Protein AF-A0A7G1IVK6-F1 (afdb_monomer_lite)

Radius of gyration: 13.06 Å; chains: 1; bounding box: 37×23×33 Å

pLDDT: mean 94.27, std 6.6, range [52.0, 98.69]

Foldseek 3Di:
DAFLVLLVVLLVLLVQLLVQLVVPQDPDPLSVVLNVLSVVLNVVSVVDPGDDPVNLVSLVVSLVVVCCSVPPHPDDGDPSSVVSNVVSNVSCVVPRVVVPDD

Organism: Streptococcus mitis (NCBI:txid28037)

Secondary structure (DSSP, 8-state):
--HHHHHHHHHHHHHHHHHHHHTT----HHHHHHHHHHHHHHHHHHH-SS--HHHHHHHHHHHHHHHHHHHHSS----HHHHHHHHHHHHHIIIIITTT---

Structure (mmCIF, N/CA/C/O backbone):
data_AF-A0A7G1IVK6-F1
#
_entry.id   AF-A0A7G1IVK6-F1
#
loop_
_atom_site.group_PDB
_atom_site.id
_atom_site.type_symbol
_atom_site.label_atom_id
_atom_site.label_alt_id
_atom_site.label_comp_id
_atom_site.label_asym_id
_atom_site.label_entity_id
_atom_site.label_seq_id
_atom_site.pdbx_PDB_ins_code
_atom_site.Cartn_x
_atom_site.Cartn_y
_atom_site.Cartn_z
_atom_site.occupancy
_atom_site.B_iso_or_equiv
_atom_site.auth_seq_id
_atom_site.auth_comp_id
_atom_site.auth_asym_id
_atom_site.auth_atom_id
_atom_site.pdbx_PDB_model_num
ATOM 1 N N . MET A 1 1 ? -8.247 -4.418 16.769 1.00 77.69 1 MET A N 1
ATOM 2 C CA . MET A 1 1 ? -7.371 -3.244 16.609 1.00 77.69 1 MET A CA 1
ATOM 3 C C . MET A 1 1 ? -8.230 -2.005 16.739 1.00 77.69 1 MET A C 1
ATOM 5 O O . MET A 1 1 ? -9.314 -1.981 16.163 1.00 77.69 1 MET A O 1
ATOM 9 N N . GLU A 1 2 ? -7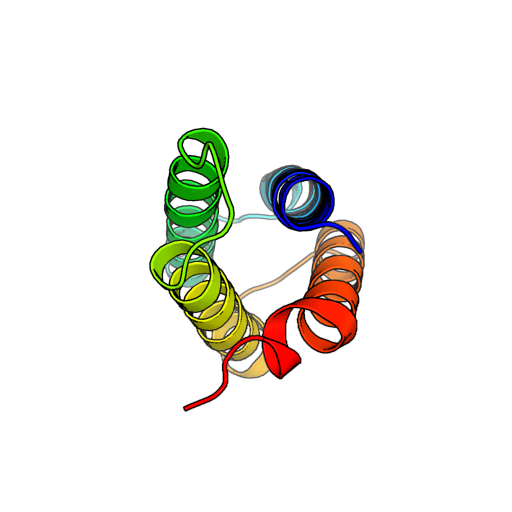.792 -1.025 17.518 1.00 82.25 2 GLU A N 1
ATOM 10 C CA . GLU A 1 2 ? -8.529 0.235 17.663 1.00 82.25 2 GLU A CA 1
ATOM 11 C C . GLU A 1 2 ? -8.360 1.136 16.428 1.00 82.25 2 GLU A C 1
ATOM 13 O O . GLU A 1 2 ? -7.361 1.068 15.714 1.00 82.25 2 GLU A O 1
ATOM 18 N N . ASN A 1 3 ? -9.310 2.042 16.184 1.00 84.31 3 ASN A N 1
ATOM 19 C CA . ASN A 1 3 ? -9.298 2.925 15.008 1.00 84.31 3 ASN A CA 1
ATOM 20 C C . ASN A 1 3 ? -8.028 3.789 14.894 1.00 84.31 3 ASN A C 1
ATOM 22 O O . ASN A 1 3 ? -7.513 4.005 13.797 1.00 84.31 3 ASN A O 1
ATOM 26 N N . LYS A 1 4 ? -7.515 4.287 16.025 1.00 86.62 4 LYS A N 1
ATOM 27 C CA . LYS A 1 4 ? -6.287 5.097 16.070 1.00 86.62 4 LYS A CA 1
ATOM 28 C C . LYS A 1 4 ? -5.033 4.247 15.838 1.00 86.62 4 LYS A C 1
ATOM 30 O O . LYS A 1 4 ? -4.083 4.695 15.194 1.00 86.62 4 LYS A O 1
ATOM 35 N N . GLU A 1 5 ? -5.054 3.014 16.335 1.00 92.00 5 GLU A N 1
ATOM 36 C CA . GLU A 1 5 ? -3.999 2.022 16.128 1.00 92.00 5 GLU A CA 1
ATOM 37 C C . GLU A 1 5 ? -3.909 1.631 14.644 1.00 92.00 5 GLU A C 1
ATOM 39 O O . GLU A 1 5 ? -2.813 1.582 14.094 1.00 92.00 5 GLU A O 1
ATOM 44 N N . LEU A 1 6 ? -5.050 1.499 13.952 1.00 94.69 6 LEU A N 1
ATOM 45 C CA . LEU A 1 6 ? -5.102 1.227 12.510 1.00 94.69 6 LEU A CA 1
ATOM 46 C C . LEU A 1 6 ? -4.377 2.300 11.692 1.00 94.69 6 LEU A C 1
ATOM 48 O O . LEU A 1 6 ? -3.509 1.970 10.886 1.00 94.69 6 LEU A O 1
ATOM 52 N N . ILE A 1 7 ? -4.700 3.581 11.906 1.00 95.38 7 ILE A N 1
ATOM 53 C CA . ILE A 1 7 ? -4.058 4.695 11.183 1.00 95.38 7 ILE A CA 1
ATOM 54 C C . ILE A 1 7 ? -2.553 4.722 11.460 1.00 95.38 7 ILE A C 1
ATOM 56 O O . ILE A 1 7 ? -1.755 4.902 10.537 1.00 95.38 7 ILE A O 1
ATOM 60 N N . THR A 1 8 ? -2.162 4.517 12.720 1.00 96.00 8 THR A N 1
ATOM 61 C CA . THR A 1 8 ? -0.752 4.514 13.132 1.00 96.00 8 THR A CA 1
ATOM 62 C C . THR A 1 8 ? 0.011 3.383 12.441 1.00 96.00 8 THR A C 1
ATOM 64 O O . THR A 1 8 ? 1.037 3.637 11.808 1.00 96.00 8 THR A O 1
ATOM 67 N N . ASN A 1 9 ? -0.533 2.163 12.462 1.00 97.25 9 ASN A N 1
ATOM 68 C CA . ASN A 1 9 ? 0.073 0.992 11.830 1.00 97.25 9 ASN A CA 1
ATOM 69 C C . ASN A 1 9 ? 0.158 1.150 10.308 1.00 97.25 9 ASN A C 1
ATOM 71 O O . ASN A 1 9 ? 1.216 0.914 9.724 1.00 97.25 9 ASN A O 1
ATOM 75 N N . ALA A 1 10 ? -0.913 1.627 9.665 1.00 97.69 10 ALA A N 1
ATOM 76 C CA . ALA A 1 10 ? -0.908 1.912 8.233 1.00 97.69 10 ALA A CA 1
ATOM 77 C C . ALA A 1 10 ? 0.172 2.945 7.871 1.00 97.69 10 ALA A C 1
ATOM 79 O O . ALA A 1 10 ? 0.947 2.739 6.938 1.00 97.69 10 ALA A O 1
ATOM 80 N N . THR A 1 11 ? 0.273 4.032 8.644 1.00 98.06 11 THR A N 1
ATOM 81 C CA . THR A 1 11 ? 1.278 5.086 8.430 1.00 98.06 11 THR A CA 1
ATOM 82 C C . THR A 1 11 ? 2.695 4.542 8.565 1.00 98.06 11 THR A C 1
ATOM 84 O O . THR A 1 11 ? 3.558 4.870 7.746 1.00 98.06 11 THR A O 1
ATOM 87 N N . GLN A 1 12 ? 2.947 3.706 9.574 1.00 98.44 12 GLN A N 1
ATOM 88 C CA . GLN A 1 12 ? 4.256 3.107 9.810 1.00 98.44 12 GLN A CA 1
ATOM 89 C C . GLN A 1 12 ? 4.656 2.165 8.669 1.00 98.44 12 GLN A C 1
ATOM 91 O O . GLN A 1 12 ? 5.728 2.337 8.091 1.00 98.44 12 GLN A O 1
ATOM 96 N N . LEU A 1 13 ? 3.775 1.235 8.294 1.00 98.69 13 LEU A N 1
ATOM 97 C CA . LEU A 1 13 ? 4.029 0.258 7.232 1.00 98.69 13 LEU A CA 1
ATOM 98 C C . LEU A 1 13 ? 4.240 0.930 5.869 1.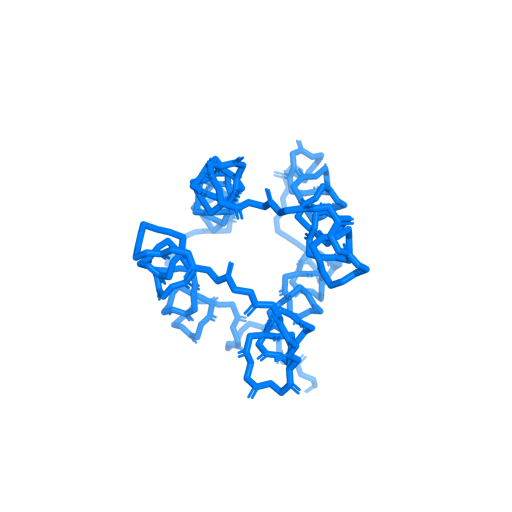00 98.69 13 LEU A C 1
ATOM 100 O O . LEU A 1 13 ? 5.176 0.591 5.146 1.00 98.69 13 LEU A O 1
ATOM 104 N N . LEU A 1 14 ? 3.427 1.935 5.531 1.00 98.62 14 LEU A N 1
ATOM 105 C CA . LEU A 1 14 ? 3.601 2.693 4.289 1.00 98.62 14 LEU A CA 1
ATOM 106 C C . LEU A 1 14 ? 4.861 3.564 4.302 1.00 98.62 14 LEU A C 1
ATOM 108 O O . LEU A 1 14 ? 5.497 3.737 3.262 1.00 98.62 14 LEU A O 1
ATOM 112 N N . SER A 1 15 ? 5.262 4.090 5.461 1.00 98.38 15 SER A N 1
ATOM 113 C CA . SER A 1 15 ? 6.524 4.828 5.590 1.00 98.38 15 SER A CA 1
ATOM 114 C C . SER A 1 15 ? 7.732 3.906 5.412 1.00 98.38 15 SER A C 1
ATOM 116 O O . SER A 1 15 ? 8.707 4.298 4.770 1.00 98.38 15 SER A O 1
ATOM 118 N N . GLU A 1 16 ? 7.664 2.679 5.931 1.00 98.44 16 GLU A N 1
ATOM 119 C CA . GLU A 1 16 ? 8.692 1.655 5.737 1.00 98.44 16 GLU A CA 1
ATOM 120 C C . GLU A 1 16 ? 8.780 1.213 4.274 1.00 98.44 16 GLU A C 1
ATOM 122 O O . GLU A 1 16 ? 9.875 1.188 3.708 1.00 98.44 16 GLU A O 1
ATOM 127 N N . LEU A 1 17 ? 7.636 0.969 3.626 1.00 98.56 17 LEU A N 1
ATOM 128 C CA . LEU A 1 17 ? 7.580 0.701 2.191 1.00 98.56 17 LEU A CA 1
ATOM 129 C C . LEU A 1 17 ? 8.193 1.850 1.388 1.00 98.56 17 LEU A C 1
ATOM 131 O O . LEU A 1 17 ? 9.056 1.606 0.549 1.00 98.56 17 LEU A O 1
ATOM 135 N N . ASN A 1 18 ? 7.816 3.098 1.673 1.00 98.25 18 ASN A N 1
ATOM 136 C CA . ASN A 1 18 ? 8.365 4.260 0.978 1.00 98.25 18 ASN A CA 1
ATOM 137 C C . ASN A 1 18 ? 9.884 4.368 1.157 1.00 98.25 18 ASN A C 1
ATOM 139 O O . ASN A 1 18 ? 10.602 4.611 0.188 1.00 98.25 18 ASN A O 1
ATOM 143 N N . LYS A 1 19 ? 10.382 4.148 2.380 1.00 97.94 19 LYS A N 1
ATOM 144 C CA . LYS A 1 19 ? 11.816 4.168 2.687 1.00 97.94 19 LYS A CA 1
ATOM 145 C C . LYS A 1 19 ? 12.575 3.089 1.914 1.00 97.94 19 LYS A C 1
ATOM 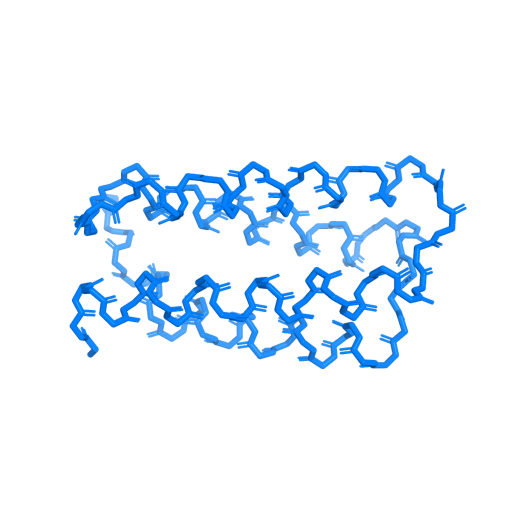147 O O . LYS A 1 19 ? 13.578 3.407 1.281 1.00 97.94 19 LYS A O 1
ATOM 152 N N . SER A 1 20 ? 12.100 1.845 1.935 1.00 97.56 20 SER A N 1
ATOM 153 C CA . SER A 1 20 ? 12.724 0.746 1.187 1.00 97.56 20 SER A CA 1
ATOM 154 C C . SER A 1 20 ? 12.615 0.946 -0.324 1.00 97.56 20 SER A C 1
ATOM 156 O O . SER A 1 20 ? 13.531 0.597 -1.058 1.00 97.56 20 SER A O 1
ATOM 158 N N . PHE A 1 21 ? 11.532 1.556 -0.803 1.00 97.25 21 PHE A N 1
ATOM 159 C CA . PHE A 1 21 ? 11.358 1.864 -2.218 1.00 97.25 21 PHE A CA 1
ATOM 160 C C . PHE A 1 21 ? 12.327 2.953 -2.711 1.00 97.25 21 PHE A C 1
ATOM 162 O O . PHE A 1 21 ? 12.841 2.854 -3.827 1.00 97.25 21 PHE A O 1
ATOM 169 N N . GLN A 1 22 ? 12.671 3.946 -1.874 1.00 96.69 22 GLN A N 1
ATOM 170 C CA . GLN A 1 22 ? 13.664 4.969 -2.241 1.00 96.69 22 GLN A CA 1
ATOM 171 C C . GLN A 1 22 ? 15.018 4.375 -2.645 1.00 96.69 22 GLN A C 1
ATOM 173 O O . GLN A 1 22 ? 15.710 4.978 -3.461 1.00 96.69 22 GLN A O 1
ATOM 178 N N . SER A 1 23 ? 15.406 3.225 -2.084 1.00 92.88 23 SER A N 1
ATOM 179 C CA . SER A 1 23 ? 16.707 2.612 -2.368 1.00 92.88 23 SER A CA 1
ATOM 180 C C . SER A 1 23 ? 16.751 1.841 -3.691 1.00 92.88 23 SER A C 1
ATOM 182 O O . SER A 1 23 ? 17.843 1.489 -4.132 1.00 92.88 23 SER A O 1
ATOM 184 N N . CYS A 1 24 ? 15.604 1.578 -4.336 1.00 92.06 24 CYS A N 1
ATOM 185 C CA . CYS A 1 24 ? 15.543 0.816 -5.590 1.00 92.06 24 CYS A CA 1
ATOM 186 C C . CYS A 1 24 ? 14.804 1.494 -6.746 1.00 92.06 24 CYS A C 1
ATOM 188 O O . CYS A 1 24 ? 14.847 0.962 -7.858 1.00 92.06 24 CYS A O 1
ATOM 190 N N . LYS A 1 25 ? 14.130 2.627 -6.518 1.00 93.00 25 LYS A N 1
ATOM 191 C CA . LYS A 1 25 ? 13.457 3.375 -7.588 1.00 93.00 25 LYS A CA 1
ATOM 192 C C . LYS A 1 25 ? 14.462 3.811 -8.662 1.00 93.00 25 LYS A C 1
ATOM 194 O O . LYS A 1 25 ? 15.561 4.263 -8.344 1.00 93.00 25 LYS A O 1
ATOM 199 N N . GLN A 1 26 ? 14.075 3.709 -9.930 1.00 92.31 26 GLN A N 1
ATOM 200 C CA . GLN A 1 26 ? 14.939 4.029 -11.078 1.00 92.31 26 GLN A CA 1
ATOM 201 C C . GLN A 1 26 ? 14.466 5.264 -11.857 1.00 92.31 26 GLN A C 1
ATOM 203 O O . GLN A 1 26 ? 15.136 5.700 -12.788 1.00 92.31 26 GLN A O 1
ATOM 208 N N . GLY A 1 27 ? 13.333 5.853 -11.465 1.00 93.75 27 GLY A N 1
ATOM 209 C CA . GLY A 1 27 ? 12.753 7.025 -12.126 1.00 93.75 27 GLY A CA 1
ATOM 210 C C . GLY A 1 27 ? 11.900 6.681 -13.348 1.00 93.75 27 GLY A C 1
ATOM 211 O O . GLY A 1 27 ? 11.648 7.546 -14.182 1.00 93.75 27 GLY A O 1
ATOM 212 N N . THR A 1 28 ? 11.452 5.431 -13.470 1.00 95.56 28 THR A N 1
ATOM 213 C CA . THR A 1 28 ? 10.505 5.017 -14.513 1.00 95.56 28 THR A CA 1
ATOM 214 C C . THR A 1 28 ? 9.116 5.620 -14.281 1.00 95.56 28 THR A C 1
ATOM 216 O O . THR A 1 28 ? 8.794 6.097 -13.193 1.00 95.56 28 THR A O 1
ATOM 219 N N . ALA A 1 29 ? 8.249 5.558 -15.294 1.00 95.56 29 ALA A N 1
ATOM 220 C CA . ALA A 1 29 ? 6.858 5.985 -15.143 1.00 95.56 29 ALA A CA 1
ATOM 221 C C . ALA A 1 29 ? 6.125 5.205 -14.034 1.00 95.56 29 ALA A C 1
ATOM 223 O O . ALA A 1 29 ? 5.353 5.793 -13.279 1.00 95.56 29 ALA A O 1
ATOM 224 N N . ASP A 1 30 ? 6.389 3.902 -13.903 1.00 95.81 30 ASP A N 1
ATOM 225 C CA . ASP A 1 30 ? 5.801 3.079 -12.842 1.00 95.81 30 ASP A CA 1
ATOM 226 C C . ASP A 1 30 ? 6.367 3.448 -11.461 1.00 95.81 30 ASP A C 1
ATOM 228 O O . ASP A 1 30 ? 5.613 3.479 -10.486 1.00 95.81 30 ASP A O 1
ATOM 232 N N . ASP A 1 31 ? 7.652 3.821 -11.379 1.00 96.56 31 ASP A N 1
ATOM 233 C CA . ASP A 1 31 ? 8.240 4.315 -10.128 1.00 96.56 31 ASP A CA 1
ATOM 234 C C . ASP A 1 31 ? 7.585 5.621 -9.668 1.00 96.56 31 ASP A C 1
ATOM 236 O O . ASP A 1 31 ? 7.267 5.779 -8.488 1.00 96.56 31 ASP A O 1
ATOM 240 N N . ILE A 1 32 ? 7.377 6.556 -10.600 1.00 96.56 32 ILE A N 1
ATOM 241 C CA . ILE A 1 32 ? 6.726 7.843 -10.327 1.00 96.56 32 ILE A CA 1
ATOM 242 C C . ILE A 1 32 ? 5.300 7.604 -9.825 1.00 96.56 32 ILE A C 1
ATOM 244 O O . ILE A 1 32 ? 4.916 8.156 -8.796 1.00 96.56 32 ILE A O 1
ATOM 248 N N . ARG A 1 33 ? 4.546 6.713 -10.481 1.00 96.75 33 ARG A N 1
ATOM 249 C CA . ARG A 1 33 ? 3.182 6.351 -10.064 1.00 96.75 33 ARG A CA 1
ATOM 250 C C . ARG A 1 33 ? 3.141 5.779 -8.651 1.00 96.75 33 ARG A C 1
ATOM 252 O O . ARG A 1 33 ? 2.312 6.207 -7.852 1.00 96.75 33 ARG A O 1
ATOM 259 N N . LEU A 1 34 ? 4.020 4.828 -8.317 1.00 97.56 34 LEU A N 1
ATOM 260 C CA . LEU A 1 34 ? 4.066 4.280 -6.958 1.00 97.56 34 LEU A CA 1
ATOM 261 C C . LEU A 1 34 ? 4.449 5.359 -5.936 1.00 97.56 34 LEU A C 1
ATOM 263 O O . LEU A 1 34 ? 3.855 5.430 -4.858 1.00 97.56 34 LEU A O 1
ATOM 267 N N . GLN A 1 35 ? 5.401 6.230 -6.277 1.00 98.12 35 GLN A N 1
ATOM 268 C CA . GLN A 1 35 ? 5.797 7.327 -5.402 1.00 98.12 35 GLN A CA 1
ATOM 269 C C . GLN A 1 35 ? 4.639 8.288 -5.115 1.00 98.12 35 GLN A C 1
ATOM 271 O O . GLN A 1 35 ? 4.452 8.690 -3.967 1.00 98.12 35 GLN A O 1
ATOM 276 N N . GLU A 1 36 ? 3.863 8.657 -6.133 1.00 98.06 36 GLU A N 1
ATOM 277 C CA . GLU A 1 36 ? 2.684 9.515 -5.986 1.00 98.06 36 GLU A CA 1
ATOM 278 C C . GLU A 1 36 ? 1.633 8.864 -5.085 1.00 98.06 36 GLU A C 1
ATOM 280 O O . GLU A 1 36 ? 1.156 9.500 -4.146 1.00 98.06 36 GLU A O 1
ATOM 285 N N . LEU A 1 37 ? 1.341 7.575 -5.296 1.00 98.12 37 LEU A N 1
ATOM 286 C CA . LEU A 1 37 ? 0.417 6.817 -4.449 1.00 98.12 37 LEU A CA 1
ATOM 287 C C . LEU A 1 37 ? 0.858 6.815 -2.980 1.00 98.12 37 LEU A C 1
ATOM 289 O O . LEU A 1 37 ? 0.040 7.078 -2.095 1.00 98.12 37 LEU A O 1
ATOM 293 N N . LEU A 1 38 ? 2.143 6.559 -2.715 1.00 98.31 38 LEU A N 1
ATOM 294 C CA . LEU A 1 38 ? 2.710 6.594 -1.364 1.00 98.31 38 LEU A CA 1
ATOM 295 C C . LEU A 1 38 ? 2.596 7.987 -0.745 1.00 98.31 38 LEU A C 1
ATOM 297 O O . LEU A 1 38 ? 2.149 8.116 0.394 1.00 98.31 38 LEU A O 1
ATOM 301 N N . ASN A 1 39 ? 2.974 9.026 -1.489 1.00 98.19 39 ASN A N 1
ATOM 302 C CA . ASN A 1 39 ? 2.970 10.402 -1.002 1.00 98.19 39 ASN A CA 1
ATOM 303 C C . ASN A 1 39 ? 1.557 10.867 -0.640 1.00 98.19 39 ASN A C 1
ATOM 305 O O . ASN A 1 39 ? 1.351 11.360 0.469 1.00 98.19 39 ASN A O 1
ATOM 309 N N . THR A 1 40 ? 0.587 10.677 -1.540 1.00 97.81 40 THR A N 1
ATOM 310 C CA . THR A 1 40 ? -0.805 11.081 -1.308 1.00 97.81 40 THR A CA 1
ATOM 311 C C . THR A 1 40 ? -1.409 10.318 -0.132 1.00 97.81 40 THR A C 1
ATOM 313 O O . THR A 1 40 ? -1.965 10.933 0.773 1.00 97.81 40 THR A O 1
ATOM 316 N N . THR A 1 41 ? -1.237 8.995 -0.078 1.00 98.00 41 THR A N 1
ATOM 317 C CA . THR A 1 41 ? -1.823 8.175 0.997 1.00 98.00 41 THR A CA 1
ATOM 318 C C . THR A 1 41 ? -1.212 8.513 2.358 1.00 98.00 41 THR A C 1
ATOM 320 O O . THR A 1 41 ? -1.932 8.705 3.334 1.00 98.00 41 THR A O 1
ATOM 323 N N . LEU A 1 42 ? 0.117 8.661 2.437 1.00 98.19 42 LEU A N 1
ATOM 324 C CA . LEU A 1 42 ? 0.794 9.067 3.674 1.00 98.19 42 LEU A CA 1
ATOM 325 C C . LEU A 1 42 ? 0.400 10.476 4.119 1.00 98.19 42 LEU A C 1
ATOM 327 O O . LEU A 1 42 ? 0.336 10.736 5.321 1.00 98.19 42 LEU A O 1
ATOM 331 N N . GLN A 1 43 ? 0.167 11.394 3.180 1.00 97.69 43 GLN A N 1
ATOM 332 C CA . GLN A 1 43 ? -0.288 12.741 3.503 1.00 97.69 43 GLN A CA 1
ATOM 333 C C . GLN A 1 43 ? -1.676 12.714 4.151 1.00 97.69 43 GLN A C 1
ATOM 335 O O . GLN A 1 43 ? -1.865 13.370 5.175 1.00 97.69 43 GLN A O 1
ATOM 340 N N . GLU A 1 44 ? -2.620 11.952 3.601 1.00 96.81 44 GLU A N 1
ATOM 341 C CA . GLU A 1 44 ? -3.974 11.858 4.157 1.00 96.81 44 GLU A CA 1
ATOM 342 C C . GLU A 1 44 ? -3.998 11.134 5.507 1.00 96.81 44 GLU A C 1
ATOM 344 O O . GLU A 1 44 ? -4.625 11.615 6.451 1.00 96.81 44 GLU A O 1
ATOM 349 N N . LEU A 1 45 ? -3.216 10.062 5.669 1.00 96.25 45 LEU A N 1
ATOM 350 C CA . LEU A 1 45 ? -3.088 9.375 6.958 1.00 96.25 45 LEU A CA 1
ATOM 351 C C . LEU A 1 45 ? -2.533 10.280 8.065 1.00 96.25 45 LEU A C 1
ATOM 353 O O . LEU A 1 45 ? -3.019 10.237 9.191 1.00 96.25 45 LEU A O 1
ATOM 357 N N . LYS A 1 46 ? -1.552 11.137 7.756 1.00 94.44 46 LYS A N 1
ATOM 358 C CA . LYS A 1 46 ? -0.972 12.077 8.733 1.00 94.44 46 LYS A CA 1
ATOM 359 C C . LYS A 1 46 ? -1.939 13.180 9.163 1.00 94.44 46 LYS A C 1
ATOM 361 O O . LYS A 1 46 ? -1.781 13.716 10.256 1.00 94.44 46 LYS A O 1
ATOM 366 N N . LYS A 1 47 ? -2.903 13.542 8.312 1.00 94.50 47 LYS A N 1
ATOM 367 C CA . LYS A 1 47 ? -3.958 14.518 8.634 1.00 94.50 47 LYS A CA 1
ATOM 368 C C . LYS A 1 47 ? -5.124 13.885 9.395 1.00 94.50 47 LYS A C 1
ATOM 370 O O . LYS A 1 47 ? -5.921 14.603 9.992 1.00 94.50 47 LYS A O 1
ATOM 375 N N . ALA A 1 48 ? -5.265 12.564 9.338 1.00 93.00 48 ALA A N 1
ATOM 376 C CA . ALA A 1 48 ? -6.401 11.868 9.912 1.00 93.00 48 ALA A CA 1
ATOM 377 C C . ALA A 1 48 ? -6.325 11.831 11.447 1.00 93.00 48 ALA A C 1
ATOM 379 O O . ALA A 1 48 ? -5.534 11.097 12.032 1.00 93.00 48 ALA A O 1
ATOM 380 N N . GLU A 1 49 ? -7.208 12.574 12.113 1.00 87.69 49 GLU A N 1
ATOM 381 C CA . GLU A 1 49 ? -7.359 12.511 13.577 1.00 87.69 49 GLU A CA 1
ATOM 382 C C . GLU A 1 49 ? -8.107 11.251 14.038 1.00 87.69 49 GLU A C 1
ATOM 384 O O . GLU A 1 49 ? -7.909 10.757 15.149 1.00 87.69 49 GLU A O 1
ATOM 389 N N . LYS A 1 50 ? -8.988 10.727 13.179 1.00 90.81 50 LYS A N 1
ATOM 390 C CA . LYS A 1 50 ? -9.814 9.546 13.439 1.00 90.81 50 LYS A CA 1
ATOM 391 C C . LYS A 1 50 ? -10.036 8.742 12.168 1.00 90.81 50 LYS A C 1
ATOM 393 O O . LYS A 1 50 ? -10.066 9.297 11.069 1.00 90.81 50 LYS A O 1
ATOM 398 N N . LEU A 1 51 ? -10.267 7.443 12.339 1.00 91.94 51 LEU A N 1
ATOM 399 C CA . LEU A 1 51 ? -10.661 6.577 11.235 1.00 91.94 51 LEU A CA 1
ATOM 400 C C . LEU A 1 51 ? -12.040 6.994 10.720 1.00 91.94 51 LEU A C 1
ATOM 402 O O . LEU A 1 51 ? -12.975 7.189 11.497 1.00 91.94 51 LEU A O 1
ATOM 406 N N . ASN A 1 52 ? -12.148 7.140 9.406 1.00 91.81 52 ASN A N 1
ATOM 407 C CA . ASN A 1 52 ? -13.389 7.423 8.705 1.00 91.81 52 ASN A CA 1
ATOM 408 C C . ASN A 1 52 ? -13.387 6.698 7.350 1.00 91.81 52 ASN A C 1
ATOM 410 O O . ASN A 1 52 ? -12.365 6.153 6.924 1.00 91.81 52 ASN A O 1
ATOM 414 N N . ASN A 1 53 ? -14.527 6.720 6.663 1.00 91.94 53 ASN A N 1
ATOM 415 C CA . ASN A 1 53 ? -14.685 6.013 5.393 1.00 91.94 53 ASN A CA 1
ATOM 416 C C . ASN A 1 53 ? -13.744 6.535 4.302 1.00 91.94 53 ASN A C 1
ATOM 418 O O . ASN A 1 53 ? -13.298 5.745 3.480 1.00 91.94 53 ASN A O 1
ATOM 422 N N . SER A 1 54 ? -13.399 7.829 4.306 1.00 93.25 54 SER A N 1
ATOM 423 C CA . SER A 1 54 ? -12.452 8.385 3.330 1.00 93.25 54 SER A CA 1
ATOM 424 C C . SER A 1 54 ? -11.085 7.721 3.461 1.00 93.25 54 SER A C 1
ATOM 426 O O . SER A 1 54 ? -10.550 7.236 2.473 1.00 93.25 54 SER A O 1
ATOM 428 N N . ILE A 1 55 ? -10.568 7.606 4.687 1.00 95.38 55 ILE A N 1
ATOM 429 C CA . ILE A 1 55 ? -9.274 6.963 4.945 1.00 95.38 55 ILE A CA 1
ATOM 430 C C . ILE A 1 55 ? -9.298 5.483 4.564 1.00 95.38 55 ILE A C 1
ATOM 432 O O . ILE A 1 55 ? -8.354 4.998 3.945 1.00 95.38 55 ILE A O 1
ATOM 436 N N . LEU A 1 56 ? -10.378 4.763 4.882 1.00 95.50 56 LEU A N 1
ATOM 437 C CA . LEU A 1 56 ? -10.525 3.361 4.475 1.00 95.50 56 LEU A CA 1
ATOM 438 C C . LEU A 1 56 ? -10.526 3.211 2.946 1.00 95.50 56 LEU A C 1
ATOM 440 O O . LEU A 1 56 ? -9.863 2.325 2.409 1.00 95.50 56 LEU A O 1
ATOM 444 N N . ILE A 1 57 ? -11.227 4.102 2.242 1.00 95.19 57 ILE A N 1
ATOM 445 C CA . ILE A 1 57 ? -11.268 4.129 0.777 1.00 95.19 57 ILE A CA 1
ATOM 446 C C . ILE A 1 57 ? -9.888 4.452 0.194 1.00 95.19 57 ILE A C 1
ATOM 448 O O . ILE A 1 57 ? -9.489 3.840 -0.796 1.00 95.19 57 ILE A O 1
ATOM 452 N N . ASP A 1 58 ? -9.153 5.396 0.778 1.00 96.38 58 ASP A N 1
ATOM 453 C CA . ASP A 1 58 ? -7.823 5.771 0.294 1.00 96.38 58 ASP A CA 1
ATOM 454 C C . ASP A 1 58 ? -6.811 4.634 0.486 1.00 96.38 58 ASP A C 1
ATOM 456 O O . ASP A 1 58 ? -6.037 4.346 -0.429 1.00 96.38 58 ASP A O 1
ATOM 460 N N . LEU A 1 59 ? -6.885 3.912 1.610 1.00 97.38 59 LEU A N 1
ATOM 461 C CA . LEU A 1 59 ? -6.098 2.698 1.839 1.00 97.38 59 LEU A CA 1
ATOM 462 C C . LEU A 1 59 ? -6.429 1.596 0.817 1.00 97.38 59 LEU A C 1
ATOM 464 O O . LEU A 1 59 ? -5.518 1.003 0.245 1.00 97.38 59 LEU A O 1
ATOM 468 N N . GLU A 1 60 ? -7.708 1.350 0.514 1.00 97.19 60 GLU A N 1
ATOM 469 C CA . GLU A 1 60 ? -8.104 0.367 -0.511 1.00 97.19 60 GLU A CA 1
ATOM 470 C C . GLU A 1 60 ? -7.641 0.764 -1.912 1.00 97.19 60 GLU A C 1
ATOM 472 O O . GLU A 1 60 ? -7.105 -0.060 -2.654 1.00 97.19 60 GLU A O 1
ATOM 477 N N . LYS A 1 61 ? -7.791 2.039 -2.281 1.00 96.88 61 LYS A N 1
ATOM 478 C CA . LYS A 1 61 ? -7.302 2.548 -3.568 1.00 96.88 61 LYS A CA 1
ATOM 479 C C . LYS A 1 61 ? -5.792 2.380 -3.690 1.00 96.88 61 LYS A C 1
ATOM 481 O O . LYS A 1 61 ? -5.316 1.961 -4.748 1.00 96.88 61 LYS A O 1
ATOM 486 N N . PHE A 1 62 ? -5.046 2.704 -2.634 1.00 98.19 62 PHE A N 1
ATOM 487 C CA . PHE A 1 62 ? -3.605 2.485 -2.586 1.00 98.19 62 PHE A CA 1
ATOM 488 C C . PHE A 1 62 ? -3.275 1.003 -2.780 1.00 98.19 62 PHE A C 1
ATOM 490 O O . PHE A 1 62 ? -2.455 0.668 -3.640 1.00 98.19 62 PHE A O 1
ATOM 497 N N . TYR A 1 63 ? -3.948 0.122 -2.036 1.00 98.12 63 TYR A N 1
ATOM 498 C CA . TYR A 1 63 ? -3.749 -1.321 -2.099 1.00 98.12 63 TYR A CA 1
ATOM 499 C C . TYR A 1 63 ? -3.977 -1.882 -3.506 1.00 98.12 63 TYR A C 1
ATOM 501 O O . TYR A 1 63 ? -3.092 -2.535 -4.065 1.00 98.12 63 TYR A O 1
ATOM 509 N N . GLN A 1 64 ? -5.131 -1.594 -4.111 1.00 97.12 64 GLN A N 1
ATOM 510 C CA . GLN A 1 64 ? -5.494 -2.112 -5.431 1.00 97.12 64 GLN A CA 1
ATOM 511 C C . GLN A 1 64 ? -4.522 -1.638 -6.515 1.00 97.12 64 GLN A C 1
ATOM 513 O O . GLN A 1 64 ? -4.032 -2.440 -7.312 1.00 97.12 64 GLN A O 1
ATOM 518 N N . ARG A 1 65 ? -4.203 -0.337 -6.534 1.00 97.12 65 ARG A N 1
ATOM 519 C CA . ARG A 1 65 ? -3.305 0.240 -7.544 1.00 97.12 65 ARG A CA 1
ATOM 520 C C . ARG A 1 65 ? -1.874 -0.263 -7.392 1.00 97.12 65 ARG A C 1
ATOM 522 O O . ARG A 1 65 ? -1.238 -0.583 -8.391 1.00 97.12 65 ARG A O 1
ATOM 529 N N . THR A 1 66 ? -1.381 -0.372 -6.162 1.00 97.19 66 THR A N 1
ATOM 530 C CA . THR A 1 66 ? -0.029 -0.881 -5.898 1.00 97.19 66 THR A CA 1
ATOM 531 C C . THR A 1 66 ? 0.078 -2.365 -6.241 1.00 97.19 66 THR A C 1
ATOM 533 O O . THR A 1 66 ? 1.037 -2.767 -6.896 1.00 97.19 66 THR A O 1
ATOM 536 N N . SER A 1 67 ? -0.941 -3.165 -5.910 1.00 96.56 67 SER A N 1
ATOM 537 C CA . SER A 1 67 ? -1.020 -4.576 -6.314 1.00 96.56 67 SER A CA 1
ATOM 538 C C . SER A 1 67 ? -0.964 -4.734 -7.833 1.00 96.56 67 SER A C 1
ATOM 540 O O . SER A 1 67 ? -0.239 -5.588 -8.337 1.00 96.56 67 SER A O 1
ATOM 542 N N . LEU A 1 68 ? -1.686 -3.881 -8.570 1.00 96.12 68 LEU A N 1
ATOM 543 C CA . LEU A 1 68 ? -1.678 -3.874 -10.032 1.00 96.12 68 LEU A CA 1
ATOM 544 C C . LEU A 1 68 ? -0.297 -3.518 -10.595 1.00 96.12 68 LEU A C 1
ATOM 546 O O . LEU A 1 68 ? 0.192 -4.205 -11.490 1.00 96.12 68 LEU A O 1
ATOM 550 N N . LEU A 1 69 ? 0.345 -2.474 -10.058 1.00 95.31 69 LEU A N 1
ATOM 551 C CA . LEU A 1 69 ? 1.696 -2.085 -10.463 1.00 95.31 69 LEU A CA 1
ATOM 552 C C . LEU A 1 69 ? 2.689 -3.225 -10.212 1.00 95.31 69 LEU A C 1
ATOM 554 O O . LEU A 1 69 ? 3.457 -3.579 -11.098 1.00 95.31 69 LEU A O 1
ATOM 558 N N . ILE A 1 70 ? 2.654 -3.858 -9.046 1.00 93.88 70 ILE A N 1
ATOM 559 C CA . ILE A 1 70 ? 3.594 -4.938 -8.721 1.00 93.88 70 ILE A CA 1
ATOM 560 C C . ILE A 1 70 ? 3.315 -6.202 -9.545 1.00 93.88 70 ILE A C 1
ATOM 562 O O . ILE A 1 70 ? 4.252 -6.884 -9.949 1.00 93.88 70 ILE A O 1
ATOM 566 N N . GLY A 1 71 ? 2.043 -6.533 -9.779 1.00 92.12 71 GLY A N 1
ATOM 567 C CA . GLY A 1 71 ? 1.649 -7.780 -10.431 1.00 92.12 71 GLY A CA 1
ATOM 568 C C . GLY A 1 71 ? 1.705 -7.750 -11.957 1.00 92.12 71 GLY A C 1
ATOM 569 O O . GLY A 1 71 ? 1.987 -8.781 -12.560 1.00 92.12 71 GLY A O 1
ATOM 570 N N . LEU A 1 72 ? 1.420 -6.600 -12.581 1.00 91.38 72 LEU A N 1
ATOM 571 C CA . LEU A 1 72 ? 1.222 -6.502 -14.034 1.00 91.38 72 LEU A CA 1
ATOM 572 C C . LEU A 1 72 ? 2.115 -5.467 -14.736 1.00 91.38 72 LEU A C 1
ATOM 574 O O . LEU A 1 72 ? 2.106 -5.421 -15.966 1.00 91.38 72 LEU A O 1
ATOM 578 N N . SER A 1 73 ? 2.846 -4.617 -14.006 1.00 89.44 73 SER A N 1
ATOM 579 C CA . SER A 1 73 ? 3.688 -3.576 -14.619 1.00 89.44 73 SER A CA 1
ATOM 580 C C . SER A 1 73 ? 5.169 -3.962 -14.686 1.00 89.44 73 SER A C 1
ATOM 582 O O . SER A 1 73 ? 5.569 -5.073 -14.339 1.00 89.44 73 SER A O 1
ATOM 584 N N . SER A 1 74 ? 5.995 -3.020 -15.147 1.00 88.56 74 SER A N 1
ATOM 585 C CA . SER A 1 74 ? 7.452 -3.165 -15.203 1.00 88.56 74 SER A CA 1
ATOM 586 C C . SER A 1 74 ? 8.162 -2.765 -13.903 1.00 88.56 74 SER A C 1
ATOM 588 O O . SER A 1 74 ? 9.392 -2.830 -13.834 1.00 88.56 74 SER A O 1
ATOM 590 N N . LEU A 1 75 ? 7.402 -2.361 -12.876 1.00 92.88 75 LEU A N 1
ATOM 591 C CA . LEU A 1 75 ? 7.910 -1.937 -11.576 1.00 92.88 75 LEU A CA 1
ATOM 592 C C . LEU A 1 75 ? 8.803 -3.013 -10.939 1.00 92.88 75 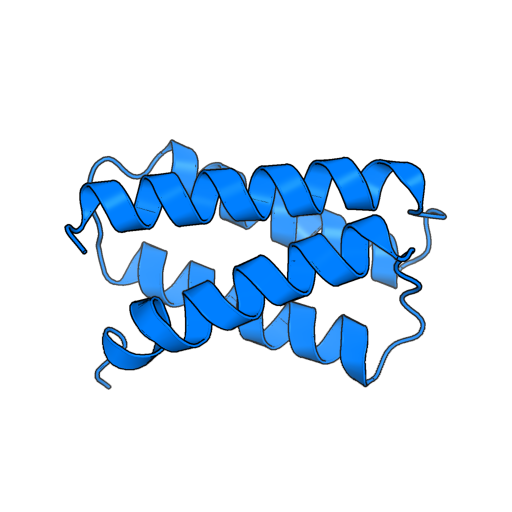LEU A C 1
ATOM 594 O O . LEU A 1 75 ? 8.376 -4.137 -10.672 1.00 92.88 75 LEU A O 1
ATOM 598 N N . LYS A 1 76 ? 10.047 -2.641 -10.626 1.00 90.19 76 LYS A N 1
ATOM 599 C CA . LYS A 1 76 ? 11.011 -3.527 -9.965 1.00 90.19 76 LYS A CA 1
ATOM 600 C C . LYS A 1 76 ? 11.225 -3.101 -8.522 1.00 90.19 76 LYS A C 1
ATOM 602 O O . LYS A 1 76 ? 11.884 -2.105 -8.247 1.00 90.19 76 LYS A O 1
ATOM 607 N N . LEU A 1 77 ? 10.719 -3.911 -7.600 1.00 94.94 77 LEU A N 1
ATOM 608 C CA . LEU A 1 77 ? 11.035 -3.796 -6.180 1.00 94.94 77 LEU A CA 1
ATOM 609 C C . LEU A 1 77 ? 12.259 -4.654 -5.840 1.00 94.94 77 LEU A C 1
ATOM 611 O O . LEU A 1 77 ? 12.370 -5.791 -6.305 1.00 94.94 77 LEU A O 1
ATOM 615 N N . ASN A 1 78 ? 13.159 -4.128 -5.006 1.00 95.12 78 ASN A N 1
ATOM 616 C CA . ASN A 1 78 ? 14.183 -4.948 -4.354 1.00 95.12 78 ASN A CA 1
ATOM 617 C C . ASN A 1 78 ? 13.559 -5.802 -3.231 1.00 95.12 78 ASN A C 1
ATOM 619 O O . ASN A 1 78 ? 12.379 -5.663 -2.902 1.00 95.12 78 ASN A O 1
ATOM 623 N N . ASP A 1 79 ? 14.346 -6.686 -2.621 1.00 97.06 79 ASP A N 1
ATOM 624 C CA . ASP A 1 79 ? 13.832 -7.608 -1.599 1.00 97.06 79 ASP A CA 1
ATOM 625 C C . ASP A 1 79 ? 13.293 -6.885 -0.360 1.00 97.06 79 ASP A C 1
ATOM 627 O O . ASP A 1 79 ? 12.251 -7.268 0.167 1.00 97.06 79 ASP A O 1
ATOM 631 N N . GLN A 1 80 ? 13.928 -5.786 0.053 1.00 97.44 80 GLN A N 1
ATOM 632 C CA . GLN A 1 80 ? 13.467 -4.982 1.189 1.00 97.44 80 GLN A CA 1
ATOM 633 C C . GLN A 1 80 ? 12.109 -4.326 0.914 1.00 97.44 80 GLN A C 1
ATOM 635 O O . GLN A 1 80 ? 11.210 -4.390 1.751 1.00 97.44 80 GLN A O 1
ATOM 640 N N . ALA A 1 81 ? 11.926 -3.730 -0.266 1.00 97.75 81 ALA A N 1
ATOM 641 C CA . ALA A 1 81 ? 10.667 -3.116 -0.668 1.00 97.75 81 ALA A CA 1
ATOM 642 C C . ALA A 1 81 ? 9.573 -4.170 -0.882 1.00 97.75 81 ALA A C 1
ATOM 644 O O . ALA A 1 81 ? 8.422 -3.933 -0.519 1.00 97.75 81 ALA A O 1
ATOM 645 N N . ARG A 1 82 ? 9.924 -5.361 -1.389 1.00 97.00 82 ARG A N 1
ATOM 646 C CA . ARG A 1 82 ? 8.995 -6.497 -1.476 1.00 97.00 82 ARG A CA 1
ATOM 647 C C . ARG A 1 82 ? 8.525 -6.956 -0.099 1.00 97.00 82 ARG A C 1
ATOM 649 O O . ARG A 1 82 ? 7.327 -7.140 0.082 1.00 97.00 82 ARG A O 1
ATOM 656 N N . ILE A 1 83 ? 9.429 -7.113 0.868 1.00 98.25 83 ILE A N 1
ATOM 657 C CA . ILE A 1 83 ? 9.065 -7.485 2.245 1.00 98.25 83 ILE A CA 1
ATOM 658 C C . ILE A 1 83 ? 8.168 -6.411 2.869 1.00 98.25 83 ILE A C 1
ATOM 660 O O . ILE A 1 83 ? 7.110 -6.739 3.402 1.00 98.25 83 ILE A O 1
ATOM 664 N N . ALA A 1 84 ? 8.533 -5.132 2.738 1.00 98.50 84 ALA A N 1
ATOM 665 C CA . ALA A 1 84 ? 7.731 -4.028 3.262 1.00 98.50 84 ALA A CA 1
ATOM 666 C C . ALA A 1 84 ? 6.325 -3.985 2.635 1.00 98.50 84 ALA A C 1
ATOM 668 O O . ALA A 1 84 ? 5.332 -3.836 3.348 1.00 98.50 84 ALA A O 1
ATOM 669 N N . TRP A 1 85 ? 6.222 -4.202 1.318 1.00 98.31 85 TRP A N 1
ATOM 670 C CA . TRP A 1 85 ? 4.934 -4.337 0.639 1.00 98.31 85 TRP A CA 1
ATOM 671 C C . TRP A 1 85 ? 4.128 -5.514 1.191 1.00 98.31 85 TRP A C 1
ATOM 673 O O . TRP A 1 85 ? 2.947 -5.352 1.472 1.00 98.31 85 TRP A O 1
ATOM 683 N N . ARG A 1 86 ? 4.747 -6.682 1.400 1.00 98.25 86 ARG A N 1
ATOM 684 C CA . ARG A 1 86 ? 4.044 -7.870 1.912 1.00 98.25 86 ARG A CA 1
ATOM 685 C C . ARG A 1 86 ? 3.553 -7.706 3.348 1.00 98.25 86 ARG A C 1
ATOM 687 O O . ARG A 1 86 ? 2.479 -8.205 3.675 1.00 98.25 86 ARG A O 1
ATOM 694 N N . ASN A 1 87 ? 4.286 -6.970 4.179 1.00 98.56 87 ASN A N 1
ATOM 695 C CA . ASN A 1 87 ? 3.829 -6.612 5.522 1.00 98.56 87 ASN A CA 1
ATOM 696 C C . ASN A 1 87 ? 2.584 -5.714 5.465 1.00 98.56 87 ASN A C 1
ATOM 698 O O . ASN A 1 87 ? 1.623 -5.953 6.195 1.00 98.56 87 ASN A O 1
ATOM 702 N N . TYR A 1 88 ? 2.571 -4.725 4.564 1.00 98.56 88 TYR A N 1
ATOM 703 C CA . TYR A 1 88 ? 1.390 -3.893 4.337 1.00 98.56 88 TYR A CA 1
ATOM 704 C C . TYR A 1 88 ? 0.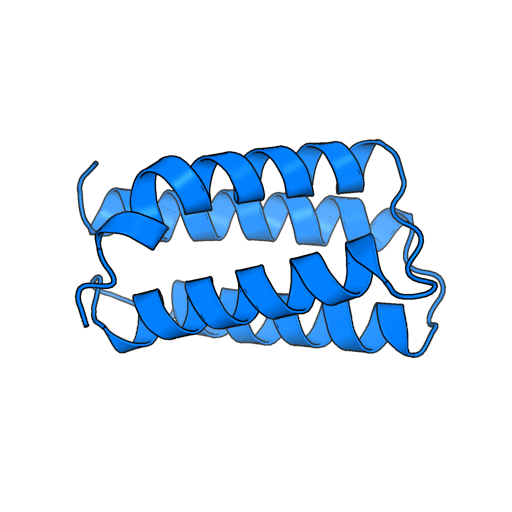218 -4.678 3.723 1.00 98.56 88 TYR A C 1
ATOM 706 O O . TYR A 1 88 ? -0.904 -4.540 4.193 1.00 98.56 88 TYR A O 1
ATOM 714 N N . ASP A 1 89 ? 0.464 -5.529 2.724 1.00 98.12 89 ASP A N 1
ATOM 715 C CA . ASP A 1 89 ? -0.530 -6.406 2.080 1.00 98.12 89 ASP A CA 1
ATOM 716 C C . ASP A 1 89 ? -1.251 -7.281 3.115 1.00 98.12 89 ASP A C 1
ATOM 718 O O . ASP A 1 89 ? -2.482 -7.303 3.169 1.00 98.12 89 ASP A O 1
ATOM 722 N N . LYS A 1 90 ? -0.488 -7.912 4.019 1.00 97.94 90 LYS A N 1
ATOM 723 C CA . LYS A 1 90 ? -1.041 -8.690 5.133 1.00 97.94 90 LYS A CA 1
ATOM 724 C C . LYS A 1 90 ? -1.904 -7.830 6.061 1.00 97.94 90 LYS A C 1
ATOM 726 O O . LYS A 1 90 ? -3.051 -8.185 6.322 1.00 97.94 90 LYS A O 1
ATOM 731 N N . PHE A 1 91 ? -1.375 -6.695 6.522 1.00 97.62 91 PHE A N 1
ATOM 732 C CA . PHE A 1 91 ? -2.110 -5.758 7.376 1.00 97.62 91 PHE A CA 1
ATOM 733 C C . PHE A 1 91 ? -3.422 -5.298 6.724 1.00 97.62 91 PHE A C 1
ATOM 735 O O . PHE A 1 91 ? -4.472 -5.285 7.365 1.00 97.62 91 PHE A O 1
ATOM 742 N N . HIS A 1 92 ? -3.375 -4.942 5.439 1.00 97.25 92 HIS A N 1
ATOM 743 C CA . HIS A 1 92 ? -4.533 -4.465 4.692 1.00 97.25 92 HIS A CA 1
ATOM 744 C C . HIS A 1 92 ? -5.618 -5.537 4.616 1.00 97.25 92 HIS A C 1
ATOM 746 O O . HIS A 1 92 ? -6.783 -5.265 4.913 1.00 97.25 92 HIS A O 1
ATOM 752 N N . TYR A 1 93 ? -5.226 -6.766 4.276 1.00 95.31 93 TYR A N 1
ATOM 753 C CA . TYR A 1 93 ? -6.142 -7.897 4.202 1.00 95.31 93 TYR A CA 1
ATOM 754 C C . TYR A 1 93 ? -6.795 -8.200 5.557 1.00 95.31 93 TYR A C 1
ATOM 756 O O . TYR A 1 93 ? -8.014 -8.320 5.624 1.00 95.31 93 TYR A O 1
ATOM 764 N N . GLU A 1 94 ? -6.008 -8.274 6.632 1.00 95.06 94 GLU A N 1
ATOM 765 C CA . GLU A 1 94 ? -6.490 -8.666 7.963 1.00 95.06 94 GLU A CA 1
ATOM 766 C C . GLU A 1 94 ? -7.317 -7.576 8.660 1.00 95.06 94 GLU A C 1
ATOM 768 O O . GLU A 1 94 ? -8.163 -7.884 9.504 1.00 95.06 94 GLU A O 1
ATOM 773 N N . HIS A 1 95 ? -7.077 -6.298 8.348 1.00 94.38 95 HIS A N 1
ATOM 774 C CA . HIS A 1 95 ? -7.591 -5.203 9.173 1.00 94.38 95 HIS A CA 1
ATOM 775 C C . HIS A 1 95 ? -8.331 -4.091 8.439 1.00 94.38 95 HIS A C 1
ATOM 777 O O . HIS A 1 95 ? -9.146 -3.418 9.064 1.00 94.38 95 HIS A O 1
ATOM 783 N N . VAL A 1 96 ? -8.071 -3.870 7.152 1.00 93.19 96 VAL A N 1
ATOM 784 C CA . VAL A 1 96 ? -8.708 -2.780 6.393 1.00 93.19 96 VAL A CA 1
ATOM 785 C C . VAL A 1 96 ? -9.843 -3.322 5.535 1.00 93.19 96 VAL A C 1
ATOM 787 O O . VAL A 1 96 ? -10.953 -2.791 5.568 1.00 93.19 96 VAL A O 1
ATOM 790 N N . LYS A 1 97 ? -9.597 -4.428 4.823 1.00 90.88 97 LYS A N 1
ATOM 791 C CA . LYS A 1 97 ? -10.524 -5.005 3.842 1.00 90.88 97 LYS A CA 1
ATOM 792 C C . LYS A 1 97 ? -11.907 -5.312 4.416 1.00 90.88 97 LYS A C 1
ATOM 794 O O . LYS A 1 97 ? -12.911 -5.100 3.748 1.00 90.88 97 LYS A O 1
ATOM 799 N N . HIS A 1 98 ? -11.968 -5.776 5.661 1.00 88.62 98 HIS A N 1
ATOM 800 C CA . HIS A 1 98 ? -13.225 -6.136 6.321 1.00 88.62 98 HIS A CA 1
ATOM 801 C C . HIS A 1 98 ? -14.030 -4.935 6.841 1.00 88.62 98 HIS A C 1
ATOM 803 O O . HIS A 1 98 ? -15.210 -5.083 7.141 1.00 88.62 98 HIS A O 1
ATOM 809 N N . LEU A 1 99 ? -13.412 -3.755 6.959 1.00 89.06 99 LEU A N 1
ATOM 810 C CA . LEU A 1 99 ? -14.079 -2.538 7.434 1.00 89.06 99 LEU A CA 1
ATOM 811 C C . LEU A 1 99 ? -14.795 -1.787 6.307 1.00 89.06 99 LEU A C 1
ATOM 813 O O . LEU A 1 99 ? -15.681 -0.977 6.567 1.00 89.06 99 LEU A O 1
ATOM 81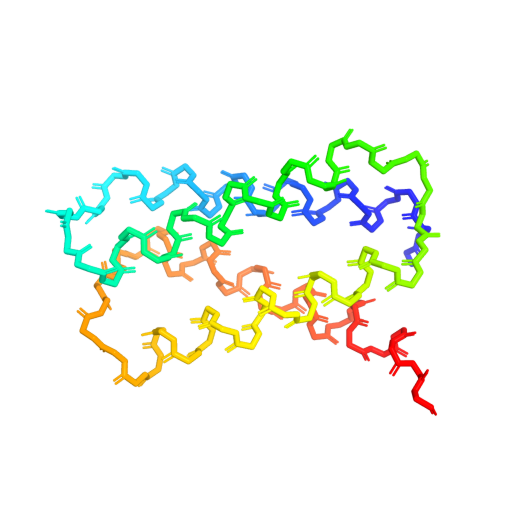7 N N . LEU A 1 100 ? -14.434 -2.076 5.057 1.00 81.81 100 LEU A N 1
ATOM 818 C CA . LEU A 1 100 ? -15.123 -1.597 3.865 1.00 81.81 100 LEU A CA 1
ATOM 819 C C . LEU A 1 100 ? -16.372 -2.451 3.643 1.00 81.81 100 LEU A C 1
ATOM 821 O O . LEU A 1 100 ? -16.405 -3.347 2.804 1.00 81.81 100 LEU A O 1
ATOM 825 N N . THR A 1 101 ? -17.397 -2.199 4.449 1.00 62.53 101 THR A N 1
ATOM 826 C CA . THR A 1 101 ? -18.744 -2.705 4.179 1.00 62.53 101 THR A CA 1
ATOM 827 C C . THR A 1 101 ? -19.390 -1.777 3.152 1.00 62.53 101 THR A C 1
ATOM 829 O O . THR A 1 101 ? -19.592 -0.593 3.421 1.00 62.53 101 THR A O 1
ATOM 832 N N . LEU A 1 102 ? -19.611 -2.307 1.945 1.00 52.00 102 LEU A N 1
ATOM 833 C CA . LEU A 1 102 ? -20.485 -1.714 0.929 1.00 52.00 102 LEU A CA 1
ATOM 834 C C . LEU A 1 102 ? -21.949 -1.940 1.309 1.00 52.00 102 LEU A C 1
ATOM 836 O O . LEU A 1 102 ? -22.252 -3.061 1.782 1.00 52.00 102 LEU A O 1
#

Sequence (102 aa):
MENKELITNATQLLSELNKSFQSCKQGTADDIRLQELLNTTLQELKKAEKLNNSILIDLEKFYQRTSLLIGLSSLKLNDQARIAWRNYDKFHYEHVKHLLTL